Protein AF-A0A9D4G3C4-F1 (afdb_monomer_lite)

Foldseek 3Di:
DDDDDDDDDDDPDPDPDDDDDDDDPDDAQFADDDPAPDGFDFPDWDAAPVGFIWTFRQRQQWIFGADPRRHGADDIHHHPHGWPDKDHDHNFWIWTHGDPDIDIDGHDGDD

Organism: Dreissena polymorpha (NCBI:txid45954)

Structure (mmCIF, N/CA/C/O backbone):
data_AF-A0A9D4G3C4-F1
#
_entry.id   AF-A0A9D4G3C4-F1
#
loop_
_atom_site.group_PDB
_atom_site.id
_atom_site.type_symbol
_atom_site.label_atom_id
_atom_site.label_alt_id
_atom_site.label_comp_id
_atom_site.label_asym_id
_atom_site.label_entity_id
_atom_site.label_seq_id
_atom_site.pdbx_PDB_ins_code
_atom_site.Cartn_x
_atom_site.Cartn_y
_atom_site.Cartn_z
_atom_site.occupancy
_atom_site.B_iso_or_equiv
_atom_site.auth_seq_id
_atom_site.auth_comp_id
_atom_site.auth_asym_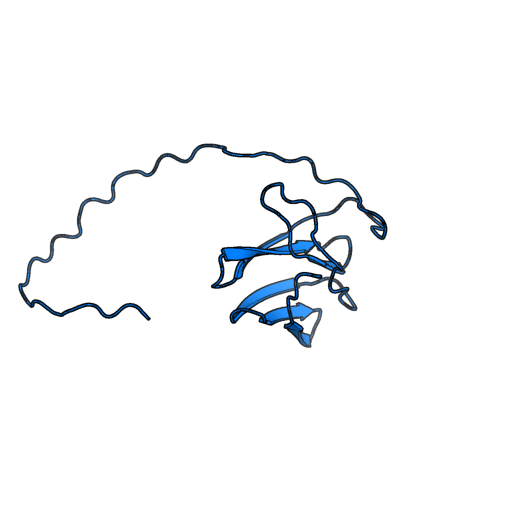id
_atom_site.auth_atom_id
_atom_site.pdbx_PDB_model_num
ATOM 1 N N . MET A 1 1 ? -23.474 -0.471 8.325 1.00 33.22 1 MET A N 1
ATOM 2 C CA . MET A 1 1 ? -24.591 0.497 8.369 1.00 33.22 1 MET A CA 1
ATOM 3 C C . MET A 1 1 ? -24.809 0.847 9.829 1.00 33.22 1 MET A C 1
ATOM 5 O O . MET A 1 1 ? -25.218 -0.025 10.580 1.00 33.22 1 MET A O 1
ATOM 9 N N . PHE A 1 2 ? -24.439 2.055 10.249 1.00 34.53 2 PHE A N 1
ATOM 10 C CA . PHE A 1 2 ? -24.706 2.535 11.606 1.00 34.53 2 PHE A CA 1
ATOM 11 C C . PHE A 1 2 ? -25.795 3.600 11.504 1.00 34.53 2 PHE A C 1
ATOM 13 O O . PHE A 1 2 ? -25.603 4.610 10.833 1.00 34.53 2 PHE A O 1
ATOM 20 N N . THR A 1 3 ? -26.954 3.335 12.099 1.00 37.84 3 THR A N 1
ATOM 21 C CA . THR A 1 3 ? -28.038 4.309 12.250 1.00 37.84 3 THR A CA 1
ATOM 22 C C . THR A 1 3 ? -27.880 5.004 13.595 1.00 37.84 3 THR A C 1
ATOM 24 O O . THR A 1 3 ? -27.833 4.332 14.625 1.00 37.84 3 THR A O 1
ATOM 27 N N . PHE A 1 4 ? -27.821 6.333 13.588 1.00 38.34 4 PHE A N 1
ATOM 28 C CA . PHE A 1 4 ? -27.951 7.145 14.794 1.00 38.34 4 PHE A CA 1
ATOM 29 C C . PHE A 1 4 ? -29.427 7.517 14.972 1.00 38.34 4 PHE A C 1
ATOM 31 O O . PHE A 1 4 ? -30.075 7.955 14.026 1.00 38.34 4 PHE A O 1
ATOM 38 N N . SER A 1 5 ? -29.953 7.280 16.173 1.00 41.94 5 SER A N 1
ATOM 39 C CA . SER A 1 5 ? -31.264 7.757 16.616 1.00 41.94 5 SER A CA 1
ATOM 40 C C . SER A 1 5 ? -31.124 9.219 17.030 1.00 41.94 5 SER A C 1
ATOM 42 O O . SER A 1 5 ? -30.311 9.524 17.903 1.00 41.94 5 SER A O 1
ATOM 44 N N . GLU A 1 6 ? -31.881 10.111 16.395 1.00 56.19 6 GLU A N 1
ATOM 45 C CA . GLU A 1 6 ? -31.950 11.529 16.750 1.00 56.19 6 GLU A CA 1
ATOM 46 C C . GLU A 1 6 ? -32.794 11.712 18.014 1.00 56.19 6 GLU A C 1
ATOM 48 O O . GLU A 1 6 ? -34.019 11.666 17.958 1.00 56.19 6 GLU A O 1
ATOM 53 N N . ASP A 1 7 ? -32.138 11.974 19.144 1.00 47.41 7 ASP A N 1
ATOM 54 C CA . ASP A 1 7 ? -32.769 12.680 20.256 1.00 47.41 7 ASP A CA 1
ATOM 55 C C . ASP A 1 7 ? -32.253 14.122 20.265 1.00 47.41 7 ASP A C 1
ATOM 57 O O . ASP A 1 7 ? -31.141 14.427 20.698 1.00 47.41 7 ASP A O 1
ATOM 61 N N . ASN A 1 8 ? -33.088 15.017 19.736 1.00 50.09 8 ASN A N 1
ATOM 62 C CA . ASN A 1 8 ? -32.894 16.460 19.759 1.00 50.09 8 ASN A CA 1
ATOM 63 C C . ASN A 1 8 ? -32.947 16.994 21.198 1.00 50.09 8 ASN A C 1
ATOM 65 O O . ASN A 1 8 ? -34.032 17.199 21.746 1.00 50.09 8 ASN A O 1
ATOM 69 N N . LYS A 1 9 ? -31.784 17.321 21.767 1.00 45.56 9 LYS A N 1
ATOM 70 C CA . LYS A 1 9 ? -31.629 18.450 22.693 1.00 45.56 9 LYS A CA 1
ATOM 71 C C . LYS A 1 9 ? -30.328 19.177 22.383 1.00 45.56 9 LYS A C 1
ATOM 73 O O . LYS A 1 9 ? -29.257 18.581 22.359 1.00 45.56 9 LYS A O 1
ATOM 78 N N . GLU A 1 10 ? -30.466 20.468 22.111 1.00 54.16 10 GLU A N 1
ATOM 79 C CA . GLU A 1 10 ? -29.368 21.405 21.928 1.00 54.16 10 GLU A CA 1
ATOM 80 C C . GLU A 1 10 ? -28.516 21.481 23.201 1.00 54.16 10 GLU A C 1
ATOM 82 O O . GLU A 1 10 ? -28.838 22.220 24.121 1.00 54.16 10 GLU A O 1
ATOM 87 N N . ASP A 1 11 ? -27.408 20.747 23.224 1.00 50.78 11 ASP A N 1
ATOM 88 C CA . ASP A 1 11 ? -26.262 21.024 24.083 1.00 50.78 11 ASP A CA 1
ATOM 89 C C . ASP A 1 11 ? -25.025 21.062 23.178 1.00 50.78 11 ASP A C 1
ATOM 91 O O . ASP A 1 11 ? -24.353 20.062 22.924 1.00 50.78 11 ASP A O 1
ATOM 95 N N . ASN A 1 12 ? -24.747 22.254 22.643 1.00 54.84 12 ASN A N 1
ATOM 96 C CA . ASN A 1 12 ? -23.525 22.599 21.912 1.00 54.84 12 ASN A CA 1
ATOM 97 C C . ASN A 1 12 ? -22.307 22.609 22.856 1.00 54.84 12 ASN A C 1
ATOM 99 O O . ASN A 1 12 ? -21.663 23.640 23.057 1.00 54.84 12 ASN A O 1
ATOM 103 N N . LEU A 1 13 ? -21.969 21.463 23.443 1.00 55.97 13 LEU A N 1
ATOM 104 C CA . LEU A 1 13 ? -20.711 21.279 24.153 1.00 55.97 13 LEU A CA 1
ATOM 105 C C . LEU A 1 13 ? -19.903 20.208 23.431 1.00 55.97 13 LEU A C 1
ATOM 107 O O . LEU A 1 13 ? -20.066 19.010 23.648 1.00 55.97 13 LEU A O 1
ATOM 111 N N . CYS A 1 14 ? -19.018 20.669 22.548 1.00 62.69 14 CYS A N 1
ATOM 112 C CA . CYS A 1 14 ? -17.951 19.854 21.987 1.00 62.69 14 CYS A CA 1
ATOM 113 C C . CYS A 1 14 ? -17.214 19.198 23.166 1.00 62.69 14 CYS A C 1
ATOM 115 O O . CYS A 1 14 ? -16.548 19.884 23.945 1.00 62.69 14 CYS A O 1
ATOM 117 N N . SER A 1 15 ? -17.410 17.893 23.371 1.00 67.88 15 SER A N 1
ATOM 118 C CA . SER A 1 15 ? -16.778 17.168 24.474 1.00 67.88 15 SER A CA 1
ATOM 119 C C . SER A 1 15 ? -15.263 17.390 24.413 1.00 67.88 15 SER A C 1
ATOM 121 O O . SER A 1 15 ? -14.702 17.279 23.319 1.00 67.88 15 SER A O 1
ATOM 123 N N . PRO A 1 16 ? -14.576 17.688 25.533 1.00 68.12 16 PRO A N 1
ATOM 124 C CA . PRO A 1 16 ? -13.144 17.947 25.499 1.00 68.12 16 PRO A CA 1
ATOM 125 C C . PRO A 1 16 ? -12.420 16.722 24.940 1.00 68.12 16 PRO A C 1
ATOM 127 O O . PRO A 1 16 ? -12.500 15.627 25.506 1.00 68.12 16 PRO A O 1
ATOM 130 N N . MET A 1 17 ? -11.730 16.909 23.811 1.00 77.06 17 MET A N 1
ATOM 131 C CA . MET A 1 17 ? -10.949 15.862 23.164 1.00 77.06 17 MET A CA 1
ATOM 132 C C . MET A 1 17 ? -9.863 15.413 24.141 1.00 77.06 17 MET A C 1
ATOM 134 O O . MET A 1 17 ? -8.937 16.160 24.458 1.00 77.06 17 MET A O 1
ATOM 138 N N . ARG A 1 18 ? -10.006 14.202 24.680 1.00 83.25 18 ARG A N 1
ATOM 139 C CA . ARG A 1 18 ? -8.997 13.639 25.574 1.00 83.25 18 ARG A CA 1
ATOM 140 C C . ARG A 1 18 ? -7.765 13.283 24.741 1.00 83.25 18 ARG A C 1
ATOM 142 O O . ARG A 1 18 ? -7.927 12.629 23.709 1.00 83.25 18 ARG A O 1
ATOM 149 N N . PRO A 1 19 ? -6.550 13.674 25.163 1.00 81.69 19 PRO A N 1
ATOM 150 C CA . PRO A 1 19 ? -5.335 13.250 24.487 1.00 81.69 19 PRO A CA 1
ATOM 151 C C . PRO A 1 19 ? -5.275 11.723 24.417 1.00 81.69 19 PRO A C 1
ATOM 153 O O . PRO A 1 19 ? -5.387 11.041 25.436 1.00 81.69 19 PRO A O 1
ATOM 156 N N . VAL A 1 20 ? -5.100 11.187 23.211 1.00 87.44 20 VAL A N 1
ATOM 157 C CA . VAL A 1 20 ? -4.867 9.757 22.998 1.00 87.44 20 VAL A CA 1
ATOM 158 C C . VAL A 1 20 ? -3.362 9.516 23.057 1.00 87.44 20 VAL A C 1
ATOM 160 O O . VAL A 1 20 ? -2.599 10.143 22.324 1.00 87.44 20 VAL A O 1
ATOM 163 N N . THR A 1 21 ? -2.913 8.618 23.934 1.00 91.62 21 THR A N 1
ATOM 164 C CA . THR A 1 21 ? -1.504 8.208 23.979 1.00 91.62 21 THR A CA 1
ATOM 165 C C . THR A 1 21 ? -1.248 7.128 22.939 1.00 91.62 21 THR A C 1
ATOM 167 O O . THR A 1 21 ? -1.810 6.036 23.018 1.00 91.62 21 THR A O 1
ATOM 170 N N . LEU A 1 22 ? -0.355 7.413 21.996 1.00 92.62 22 LEU A N 1
ATOM 171 C CA . LEU A 1 22 ? 0.132 6.420 21.046 1.00 92.62 22 LEU A CA 1
ATOM 172 C C . LEU A 1 22 ? 1.181 5.529 21.721 1.00 92.62 22 LEU A C 1
ATOM 174 O O . LEU A 1 22 ? 2.062 6.016 22.430 1.00 92.62 22 LEU A O 1
ATOM 178 N N . LYS A 1 23 ? 1.090 4.217 21.495 1.00 94.44 23 LYS A N 1
ATOM 179 C CA . LYS A 1 23 ? 2.094 3.238 21.925 1.00 94.44 23 LYS A CA 1
ATOM 180 C C . LYS A 1 23 ? 2.537 2.419 20.723 1.00 94.44 23 LYS A C 1
ATOM 182 O O . LYS A 1 23 ? 1.699 1.963 19.949 1.00 94.44 23 LYS A O 1
ATOM 187 N N . LEU A 1 24 ? 3.846 2.214 20.592 1.00 92.38 24 LEU A N 1
ATOM 188 C CA . LEU A 1 24 ? 4.389 1.273 19.620 1.00 92.38 24 LEU A CA 1
ATOM 189 C C . LEU A 1 24 ? 3.976 -0.144 20.036 1.00 92.38 24 LEU A C 1
ATOM 191 O O . LEU A 1 24 ? 4.418 -0.630 21.075 1.00 92.38 24 LEU A O 1
ATOM 195 N N . LEU A 1 25 ? 3.113 -0.780 19.244 1.00 88.94 25 LEU A N 1
ATOM 196 C CA . LEU A 1 25 ? 2.683 -2.162 19.480 1.00 88.94 25 LEU A CA 1
ATOM 197 C C . LEU A 1 25 ? 3.595 -3.168 18.779 1.00 88.94 25 LEU A C 1
ATOM 199 O O . LEU A 1 25 ? 3.928 -4.202 19.350 1.00 88.94 25 LEU A O 1
ATOM 203 N N . VAL A 1 26 ? 3.999 -2.864 17.544 1.00 86.62 26 VAL A N 1
ATOM 204 C CA . VAL A 1 26 ? 4.808 -3.751 16.710 1.00 86.62 26 VAL A CA 1
ATOM 205 C C . VAL A 1 26 ? 5.735 -2.931 15.815 1.00 86.62 26 VAL A C 1
ATOM 207 O O . VAL A 1 26 ? 5.347 -1.882 15.305 1.00 86.62 26 VAL A O 1
ATOM 210 N N . SER A 1 27 ? 6.960 -3.417 15.636 1.00 90.06 27 SER A N 1
ATOM 211 C CA . SER A 1 27 ? 7.915 -2.952 14.630 1.00 90.06 27 SER A CA 1
ATOM 212 C C . SER A 1 27 ? 8.477 -4.188 13.949 1.00 90.06 27 SER A C 1
ATOM 214 O O . SER A 1 27 ? 8.885 -5.126 14.634 1.00 90.06 27 SER A O 1
ATOM 216 N N . VAL A 1 28 ? 8.456 -4.212 12.620 1.00 88.81 28 VAL A N 1
ATOM 217 C CA . VAL A 1 28 ? 8.902 -5.365 11.836 1.00 88.81 28 VAL A CA 1
ATOM 218 C C . VAL A 1 28 ? 9.876 -4.889 10.779 1.00 88.81 28 VAL A C 1
ATOM 220 O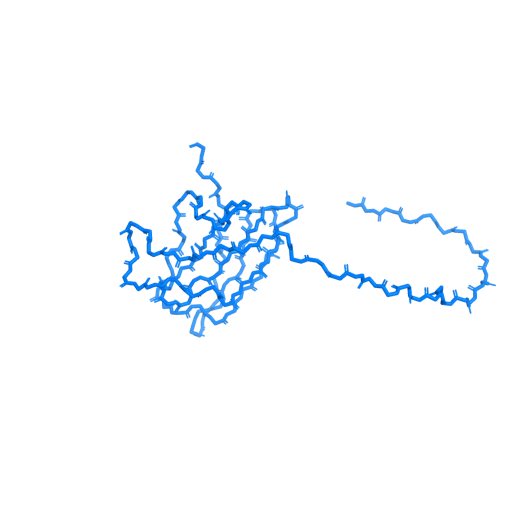 O . VAL A 1 28 ? 9.562 -3.974 10.018 1.00 88.81 28 VAL A O 1
ATOM 223 N N . ASP A 1 29 ? 11.031 -5.543 10.718 1.00 89.50 29 ASP A N 1
ATOM 224 C CA . ASP A 1 29 ? 11.964 -5.362 9.619 1.00 89.50 29 ASP A CA 1
ATOM 225 C C . ASP A 1 29 ? 11.418 -6.077 8.385 1.00 89.50 29 ASP A C 1
ATOM 227 O O . ASP A 1 29 ? 11.160 -7.286 8.385 1.00 89.50 29 ASP A O 1
ATOM 231 N N . LEU A 1 30 ? 11.192 -5.302 7.329 1.00 87.38 30 LEU A N 1
ATOM 232 C CA . LEU A 1 30 ? 10.739 -5.840 6.061 1.00 87.38 30 LEU A CA 1
ATOM 233 C C . LEU A 1 30 ? 11.951 -6.305 5.259 1.00 87.38 30 LEU A C 1
ATOM 235 O O . LEU A 1 30 ? 12.903 -5.555 5.055 1.00 87.38 30 LEU A O 1
ATOM 239 N N . HIS A 1 31 ? 11.871 -7.537 4.773 1.00 89.31 31 HIS A N 1
ATOM 240 C CA . HIS A 1 31 ? 12.883 -8.148 3.925 1.00 89.31 31 HIS A CA 1
ATOM 241 C C . HIS A 1 31 ? 12.262 -8.581 2.604 1.00 89.31 31 HIS A C 1
ATOM 243 O O . HIS A 1 31 ? 11.051 -8.813 2.518 1.00 89.31 31 HIS A O 1
ATOM 249 N N . ARG A 1 32 ? 13.106 -8.742 1.583 1.00 90.56 32 ARG A N 1
ATOM 250 C CA . ARG A 1 32 ? 12.721 -9.398 0.327 1.00 90.56 32 ARG A CA 1
ATOM 251 C C . ARG A 1 32 ? 12.009 -10.722 0.581 1.00 90.56 32 ARG A C 1
ATOM 253 O O . ARG A 1 32 ? 12.461 -11.553 1.368 1.00 90.56 32 ARG A O 1
ATOM 260 N N . ASN A 1 33 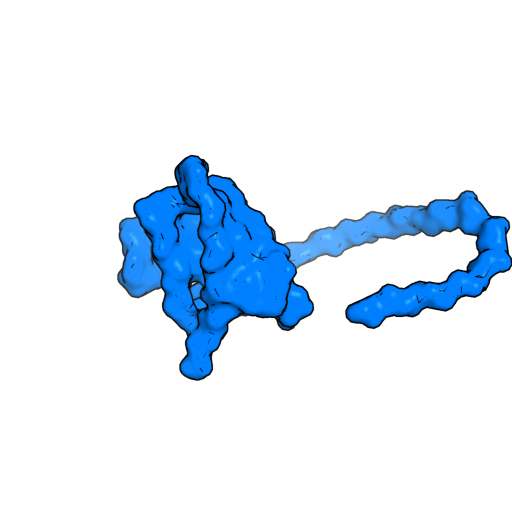? 10.936 -10.947 -0.162 1.00 83.94 33 ASN A N 1
ATOM 261 C CA . ASN A 1 33 ? 10.172 -12.181 -0.144 1.00 83.94 33 ASN A CA 1
ATOM 262 C C . ASN A 1 33 ? 10.071 -12.773 -1.553 1.00 83.94 33 ASN A C 1
ATOM 264 O O . ASN A 1 33 ? 9.384 -12.213 -2.403 1.00 83.94 33 ASN A O 1
ATOM 268 N N . GLY A 1 34 ? 10.699 -13.934 -1.769 1.00 84.50 34 GLY A N 1
ATOM 269 C CA . GLY A 1 34 ? 10.546 -14.759 -2.972 1.00 84.50 34 GLY A CA 1
ATOM 270 C C . GLY A 1 34 ? 10.880 -14.030 -4.276 1.00 84.50 34 GLY A C 1
ATOM 271 O O . GLY A 1 34 ? 12.025 -14.018 -4.709 1.00 84.50 34 GLY A O 1
ATOM 272 N N . ASP A 1 35 ? 9.857 -13.449 -4.892 1.00 86.50 35 ASP A N 1
ATOM 273 C CA . ASP A 1 35 ? 9.846 -12.743 -6.177 1.00 86.50 35 ASP A CA 1
ATOM 274 C C . ASP A 1 35 ? 10.241 -11.253 -6.098 1.00 86.50 35 ASP A C 1
ATOM 276 O O . ASP A 1 35 ? 10.047 -10.508 -7.058 1.00 86.50 35 ASP A O 1
ATOM 280 N N . ASP A 1 36 ? 10.787 -10.802 -4.969 1.00 92.44 36 ASP A N 1
ATOM 281 C CA . ASP A 1 36 ? 11.193 -9.408 -4.782 1.00 92.44 36 ASP A CA 1
ATOM 282 C C . ASP A 1 36 ? 12.537 -9.102 -5.444 1.00 92.44 36 ASP A C 1
ATOM 284 O O . ASP A 1 36 ? 13.567 -9.703 -5.136 1.00 92.44 36 ASP A O 1
ATOM 288 N N . GLU A 1 37 ? 12.548 -8.087 -6.305 1.00 92.75 37 GLU A N 1
ATOM 289 C CA . GLU A 1 37 ? 13.768 -7.596 -6.950 1.00 92.75 37 GLU A CA 1
ATOM 290 C C . GLU A 1 37 ? 14.586 -6.700 -6.004 1.00 92.75 37 GLU A C 1
ATOM 292 O O . GLU A 1 37 ? 15.818 -6.643 -6.078 1.00 92.75 37 GLU A O 1
ATOM 297 N N . LYS A 1 38 ? 13.905 -5.987 -5.100 1.00 94.19 38 LYS A N 1
ATOM 298 C CA . LYS A 1 38 ? 14.475 -4.990 -4.184 1.00 94.19 38 LYS A CA 1
ATOM 299 C C . LYS A 1 38 ? 13.922 -5.178 -2.777 1.00 94.19 38 LYS A C 1
ATOM 301 O O . LYS A 1 38 ? 12.839 -5.729 -2.605 1.00 94.19 38 LYS A O 1
ATOM 306 N N . GLU A 1 39 ? 14.631 -4.655 -1.774 1.00 92.94 39 GLU A N 1
ATOM 307 C CA . GLU A 1 39 ? 14.043 -4.530 -0.433 1.00 92.94 39 GLU A CA 1
ATOM 308 C C . GLU A 1 39 ? 12.734 -3.733 -0.519 1.00 92.94 39 GLU A C 1
ATOM 310 O O . GLU A 1 39 ? 12.733 -2.668 -1.157 1.00 92.94 39 GLU A O 1
ATOM 315 N N . PRO A 1 40 ? 11.645 -4.229 0.086 1.00 92.69 40 PRO A N 1
ATOM 316 C CA . PRO A 1 40 ? 10.334 -3.605 -0.009 1.00 92.69 40 PRO A CA 1
ATOM 317 C C . PRO A 1 40 ? 10.341 -2.186 0.568 1.00 92.69 40 PRO A C 1
ATOM 319 O O . PRO A 1 40 ? 11.044 -1.877 1.533 1.00 92.69 40 PRO A O 1
ATOM 322 N N . LEU A 1 41 ? 9.535 -1.306 -0.026 1.00 92.00 41 LEU A N 1
ATOM 323 C CA . LEU A 1 41 ? 9.256 0.022 0.521 1.00 92.00 41 LEU A CA 1
ATOM 324 C C . LEU A 1 41 ? 7.753 0.272 0.486 1.00 92.00 41 LEU A C 1
ATOM 326 O O . LEU A 1 41 ? 7.202 0.648 -0.556 1.00 92.00 41 LEU A O 1
ATOM 330 N N . LEU A 1 42 ? 7.120 0.083 1.644 1.00 91.38 42 LEU A N 1
ATOM 331 C CA . LEU A 1 42 ? 5.695 0.326 1.812 1.00 91.38 42 LEU A CA 1
ATOM 332 C C . LEU A 1 42 ? 5.440 1.831 1.912 1.00 91.38 42 LEU A C 1
ATOM 334 O O . LEU A 1 42 ? 5.825 2.457 2.896 1.00 91.38 42 LEU A O 1
ATOM 338 N N . THR A 1 43 ? 4.840 2.419 0.877 1.00 89.94 43 THR A N 1
ATOM 339 C CA . THR A 1 43 ? 4.566 3.871 0.821 1.00 89.94 43 THR A CA 1
ATOM 340 C C . THR A 1 43 ? 3.105 4.223 1.037 1.00 89.94 43 THR A C 1
ATOM 342 O O . THR A 1 43 ? 2.795 5.388 1.252 1.00 89.94 43 THR A O 1
ATOM 345 N N . GLY A 1 44 ? 2.213 3.237 0.977 1.00 88.38 44 GLY A N 1
ATOM 346 C CA . GLY A 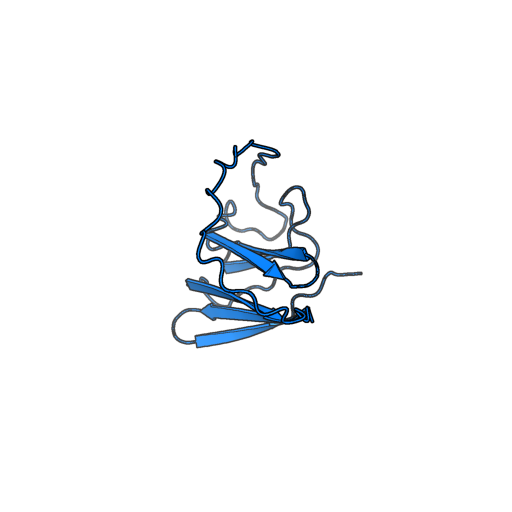1 44 ? 0.787 3.424 1.191 1.00 88.38 44 GLY A CA 1
ATOM 347 C C . GLY A 1 44 ? 0.198 2.239 1.946 1.00 88.38 44 GLY A C 1
ATOM 348 O O . GLY A 1 44 ? 0.566 1.096 1.666 1.00 88.38 44 GLY A O 1
ATOM 349 N N . LEU A 1 45 ? -0.691 2.538 2.896 1.00 92.50 45 LEU A N 1
ATOM 350 C CA . LEU A 1 45 ? -1.392 1.590 3.758 1.00 92.50 45 LEU A CA 1
ATOM 351 C C . LEU A 1 45 ? -2.851 2.024 3.902 1.00 92.50 45 LEU A C 1
ATOM 353 O O . LEU A 1 45 ? -3.107 3.198 4.157 1.00 92.50 45 LEU A O 1
ATOM 357 N N . ASP A 1 46 ? -3.778 1.083 3.753 1.00 93.19 46 ASP A N 1
ATOM 358 C CA . ASP A 1 46 ? -5.209 1.327 3.914 1.00 93.19 46 ASP A CA 1
ATOM 359 C C . ASP A 1 46 ? -5.915 0.0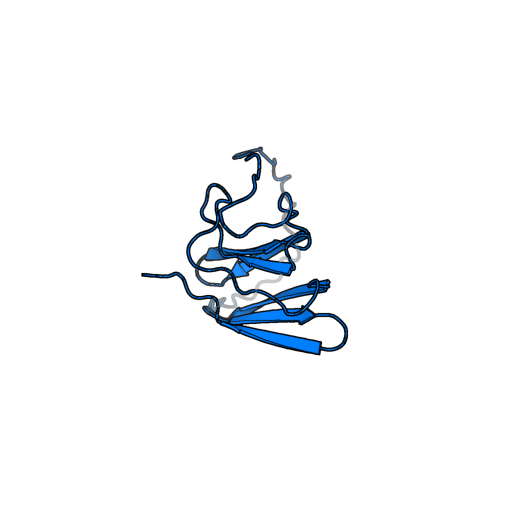44 4.365 1.00 93.19 46 ASP A C 1
ATOM 361 O O . ASP A 1 46 ? -5.480 -1.068 4.045 1.00 93.19 46 ASP A O 1
ATOM 365 N N . PHE A 1 47 ? -6.995 0.201 5.122 1.00 91.88 47 PHE A N 1
ATOM 366 C CA . PHE A 1 47 ? -7.788 -0.910 5.629 1.00 91.88 47 PHE A CA 1
ATOM 367 C C . PHE A 1 47 ? -8.995 -1.154 4.733 1.00 91.88 47 PHE A C 1
ATOM 369 O O . PHE A 1 47 ? -9.763 -0.251 4.410 1.00 91.88 47 PHE A O 1
ATOM 376 N N . MET A 1 48 ? -9.198 -2.414 4.369 1.00 91.12 48 MET A N 1
ATOM 377 C CA . MET A 1 48 ? -10.459 -2.849 3.789 1.00 91.12 48 MET A CA 1
ATOM 378 C C . MET A 1 48 ? -11.560 -2.831 4.866 1.00 91.12 48 MET A C 1
ATOM 380 O O . MET A 1 48 ? -11.255 -2.942 6.058 1.00 91.12 48 MET A O 1
ATOM 384 N N . PRO A 1 49 ? -12.849 -2.743 4.484 1.00 90.75 49 PRO A N 1
ATOM 385 C CA . PRO A 1 49 ? -13.960 -2.749 5.442 1.00 90.75 49 PRO A CA 1
ATOM 386 C C . PRO A 1 49 ? -14.017 -3.977 6.366 1.00 90.75 49 PRO A C 1
ATOM 388 O O . PRO A 1 49 ? -14.575 -3.892 7.457 1.00 90.75 49 PRO A O 1
ATOM 391 N N . ASP A 1 50 ? -13.440 -5.106 5.945 1.00 89.12 50 ASP A N 1
ATOM 392 C CA . ASP A 1 50 ? -13.347 -6.342 6.733 1.00 89.12 50 ASP A CA 1
ATOM 393 C C . ASP A 1 50 ? -12.144 -6.378 7.699 1.00 89.12 50 ASP A C 1
ATOM 395 O O . ASP A 1 50 ? -11.953 -7.356 8.420 1.00 89.12 50 ASP A O 1
ATOM 399 N N . GLY A 1 51 ? -11.335 -5.314 7.729 1.00 89.12 51 GLY A N 1
ATOM 400 C CA . GLY A 1 51 ? -10.170 -5.171 8.597 1.00 89.12 51 GLY A CA 1
ATOM 401 C C . GLY A 1 51 ? -8.858 -5.693 8.009 1.00 89.12 51 GLY A C 1
ATOM 402 O O . GLY A 1 51 ? -7.818 -5.540 8.654 1.00 89.12 51 GLY A O 1
ATOM 403 N N . ARG A 1 52 ? -8.851 -6.269 6.798 1.00 90.19 52 ARG A N 1
ATOM 404 C CA . ARG A 1 52 ? -7.594 -6.614 6.119 1.00 90.19 52 ARG A CA 1
ATOM 405 C C . ARG A 1 52 ? -6.811 -5.351 5.775 1.00 90.19 52 ARG A C 1
ATOM 407 O O . ARG A 1 52 ? -7.367 -4.371 5.283 1.00 90.19 52 ARG A O 1
ATOM 414 N N . LEU A 1 53 ? -5.503 -5.393 6.003 1.00 91.50 53 LEU A N 1
ATOM 415 C CA . LEU A 1 53 ? -4.587 -4.338 5.585 1.00 91.50 53 LEU A CA 1
ATOM 416 C C . LEU A 1 53 ? -4.184 -4.572 4.126 1.00 91.50 53 LEU A C 1
ATOM 418 O O . LEU A 1 53 ? -3.895 -5.702 3.732 1.00 91.50 53 LEU A O 1
ATOM 422 N N . VAL A 1 54 ? -4.122 -3.507 3.335 1.00 92.75 54 VAL A N 1
ATOM 423 C CA . VAL A 1 54 ? -3.518 -3.506 2.001 1.00 92.75 54 VAL A CA 1
ATOM 424 C C . VAL A 1 54 ? -2.347 -2.538 2.007 1.00 92.75 54 VAL A C 1
ATOM 426 O O . VAL A 1 54 ? -2.436 -1.443 2.561 1.00 92.75 54 VAL A O 1
ATOM 429 N N . ALA A 1 55 ? -1.241 -2.947 1.387 1.00 92.81 55 ALA A N 1
ATOM 430 C CA . ALA A 1 55 ? -0.050 -2.123 1.266 1.00 92.81 55 ALA A CA 1
ATOM 431 C C . ALA A 1 55 ? 0.450 -2.035 -0.176 1.00 92.81 55 ALA A C 1
ATOM 433 O O . ALA A 1 55 ? 0.402 -3.005 -0.937 1.00 92.81 55 ALA A O 1
ATOM 434 N N . VAL A 1 56 ? 1.000 -0.876 -0.526 1.00 93.69 56 VAL A N 1
ATOM 435 C CA . VAL A 1 56 ? 1.723 -0.652 -1.782 1.00 93.69 56 VAL A CA 1
ATOM 436 C C . VAL A 1 56 ? 3.216 -0.777 -1.532 1.00 93.69 56 VAL A C 1
ATOM 438 O O . VAL A 1 56 ? 3.781 0.028 -0.797 1.00 93.69 56 VAL A O 1
ATOM 441 N N . ASP A 1 57 ? 3.866 -1.727 -2.201 1.00 93.69 57 ASP A N 1
ATOM 442 C CA . ASP A 1 57 ? 5.322 -1.796 -2.297 1.00 93.69 57 ASP A CA 1
ATOM 443 C C . ASP A 1 57 ? 5.787 -1.087 -3.573 1.00 93.69 57 ASP A C 1
ATOM 445 O O . ASP A 1 57 ? 5.758 -1.632 -4.681 1.00 93.69 57 ASP A O 1
ATOM 449 N N . SER A 1 58 ? 6.226 0.157 -3.396 1.00 92.56 58 SER A N 1
ATOM 450 C CA . SER A 1 58 ? 6.610 1.050 -4.493 1.00 92.56 58 SER A CA 1
ATOM 451 C C . SER A 1 58 ? 7.960 0.719 -5.130 1.00 92.56 58 SER A C 1
ATOM 453 O O . SER A 1 58 ? 8.267 1.234 -6.205 1.00 92.56 58 SER A O 1
ATOM 455 N N . LYS A 1 59 ? 8.799 -0.096 -4.477 1.00 93.94 59 LYS A N 1
ATOM 456 C CA . LYS A 1 59 ? 10.097 -0.509 -5.036 1.00 93.94 59 LYS A CA 1
ATOM 457 C C . LYS A 1 59 ? 9.979 -1.740 -5.920 1.00 93.94 59 LYS A C 1
ATOM 459 O O . LYS A 1 59 ? 10.784 -1.878 -6.842 1.00 93.94 59 LYS A O 1
ATOM 464 N N . ASN A 1 60 ? 9.004 -2.597 -5.633 1.00 94.25 60 ASN A N 1
ATOM 465 C CA . ASN A 1 60 ? 8.728 -3.816 -6.387 1.00 94.25 60 ASN A CA 1
ATOM 466 C C . ASN A 1 60 ? 7.433 -3.727 -7.212 1.00 94.25 60 ASN A C 1
ATOM 468 O O . ASN A 1 60 ? 6.939 -4.764 -7.656 1.00 94.25 60 ASN A O 1
ATOM 472 N N . ASP A 1 61 ? 6.896 -2.523 -7.427 1.00 94.56 61 ASP A N 1
ATOM 473 C CA . ASP A 1 61 ? 5.738 -2.229 -8.280 1.00 94.56 61 ASP A CA 1
ATOM 474 C C . ASP A 1 61 ? 4.541 -3.157 -8.028 1.00 94.56 61 ASP A C 1
ATOM 476 O O . ASP A 1 61 ? 4.014 -3.785 -8.948 1.00 94.56 61 ASP A O 1
ATOM 480 N N . LYS A 1 62 ? 4.129 -3.319 -6.768 1.00 93.12 62 LYS A N 1
ATOM 481 C CA . LYS A 1 62 ? 3.076 -4.280 -6.412 1.00 93.12 62 LYS A CA 1
ATOM 482 C C . LYS A 1 62 ? 2.209 -3.835 -5.240 1.00 93.12 62 LYS A C 1
ATOM 484 O O . LYS A 1 62 ? 2.646 -3.075 -4.380 1.00 93.12 62 LYS A O 1
ATOM 489 N N . CYS A 1 63 ? 1.002 -4.384 -5.181 1.00 93.56 63 CYS A N 1
ATOM 490 C CA . CYS A 1 63 ? 0.117 -4.316 -4.022 1.00 93.56 63 CYS A CA 1
ATOM 491 C C . CYS A 1 63 ? 0.115 -5.670 -3.305 1.00 93.56 63 CYS A C 1
ATOM 493 O O . CYS A 1 63 ? 0.085 -6.724 -3.951 1.00 93.56 63 CYS A O 1
ATOM 495 N N . ILE A 1 64 ? 0.153 -5.643 -1.976 1.00 92.94 64 ILE A N 1
ATOM 496 C CA . ILE A 1 64 ? 0.179 -6.827 -1.114 1.00 92.94 64 ILE A CA 1
ATOM 497 C C . ILE A 1 64 ? -0.909 -6.742 -0.046 1.00 92.94 64 ILE A C 1
ATOM 499 O O . ILE A 1 64 ? -1.290 -5.652 0.373 1.00 92.94 64 ILE A O 1
ATOM 503 N N . ILE A 1 65 ? -1.355 -7.904 0.428 1.00 91.88 65 ILE A N 1
ATOM 504 C CA . ILE A 1 65 ? -2.180 -8.036 1.631 1.00 91.88 65 ILE A CA 1
ATOM 505 C C . ILE A 1 65 ? -1.265 -8.581 2.731 1.00 91.88 65 ILE A C 1
ATOM 507 O O . ILE A 1 65 ? -0.939 -9.768 2.702 1.00 91.88 65 ILE A O 1
ATOM 511 N N . PRO A 1 66 ? -0.725 -7.750 3.632 1.00 90.50 66 PRO A N 1
ATOM 512 C CA . PRO A 1 66 ? 0.064 -8.240 4.754 1.00 90.50 66 PRO A CA 1
ATOM 513 C C . PRO A 1 66 ? -0.796 -8.828 5.885 1.00 90.50 66 PRO A C 1
ATOM 515 O O . PRO A 1 66 ? -1.936 -8.421 6.092 1.00 90.50 66 PRO A O 1
ATOM 518 N N . ASN A 1 67 ? -0.212 -9.740 6.666 1.00 88.19 67 ASN A N 1
ATOM 519 C CA . ASN A 1 67 ? -0.745 -10.164 7.961 1.00 88.19 67 ASN A CA 1
ATOM 520 C C . ASN A 1 67 ? -0.478 -9.114 9.059 1.00 88.19 67 ASN A C 1
ATOM 522 O O . ASN A 1 67 ? 0.148 -8.078 8.830 1.00 88.19 67 ASN A O 1
ATOM 526 N N . GLU A 1 68 ? -0.880 -9.419 10.290 1.00 83.69 68 GLU A N 1
ATOM 527 C CA . GLU A 1 68 ? -0.667 -8.586 11.480 1.00 83.69 68 GLU A CA 1
ATOM 528 C C . GLU A 1 68 ? 0.813 -8.340 11.826 1.00 83.69 68 GLU A C 1
ATOM 530 O O . GLU A 1 68 ? 1.136 -7.426 12.583 1.00 83.69 68 GLU A O 1
ATOM 535 N N . ARG A 1 69 ? 1.727 -9.129 11.251 1.00 85.69 69 ARG A N 1
ATOM 536 C CA . ARG A 1 69 ? 3.183 -8.952 11.347 1.00 85.69 69 ARG A CA 1
ATOM 537 C C . ARG A 1 69 ? 3.777 -8.290 10.103 1.00 85.69 69 ARG A C 1
ATOM 539 O O . ARG A 1 69 ? 4.975 -8.405 9.877 1.00 85.69 69 ARG A O 1
ATOM 546 N N . LEU A 1 70 ? 2.962 -7.630 9.280 1.00 84.81 70 LEU A N 1
ATOM 547 C CA . LEU A 1 70 ? 3.373 -6.963 8.040 1.00 84.81 70 LEU A CA 1
ATOM 548 C C . LEU A 1 70 ? 4.027 -7.894 7.000 1.00 84.81 70 LEU A C 1
ATOM 550 O O . LEU A 1 70 ? 4.684 -7.437 6.065 1.00 84.81 70 LEU A O 1
ATOM 554 N N . GLN A 1 71 ? 3.829 -9.208 7.124 1.00 84.62 71 GLN A N 1
ATOM 555 C CA . GLN A 1 71 ? 4.322 -10.198 6.171 1.00 84.62 71 GLN A CA 1
ATOM 556 C C . GLN A 1 71 ? 3.267 -10.455 5.100 1.00 84.62 71 GLN A C 1
ATOM 558 O O . GLN A 1 71 ? 2.104 -10.699 5.412 1.00 84.62 71 GLN A O 1
ATOM 563 N N . ARG A 1 72 ? 3.676 -10.438 3.828 1.00 86.81 72 ARG A N 1
ATOM 564 C CA . ARG A 1 72 ? 2.793 -10.700 2.683 1.00 86.81 72 ARG A CA 1
ATOM 565 C C . ARG A 1 72 ? 2.051 -12.036 2.831 1.00 86.81 72 ARG A C 1
ATOM 567 O O . ARG A 1 72 ? 2.689 -13.082 2.934 1.00 86.81 72 ARG A O 1
ATOM 574 N N . GLN A 1 73 ? 0.727 -11.990 2.731 1.00 84.50 73 GLN A N 1
ATOM 575 C CA . GLN A 1 73 ? -0.152 -13.140 2.549 1.00 84.50 73 GLN A CA 1
ATOM 576 C C . GLN A 1 73 ? -0.555 -13.268 1.078 1.00 84.50 73 GLN A C 1
ATOM 578 O O . GLN A 1 73 ? -0.867 -12.283 0.408 1.00 84.50 73 GLN A O 1
ATOM 583 N N . GLY A 1 74 ? -0.558 -14.503 0.580 1.00 83.38 74 GLY A N 1
ATOM 584 C CA . GLY A 1 74 ? -0.969 -14.814 -0.784 1.00 83.38 74 GLY A CA 1
ATOM 585 C C . GLY A 1 74 ? -0.099 -14.187 -1.875 1.00 83.38 74 GLY A C 1
ATOM 586 O O . GLY A 1 74 ? 1.051 -13.785 -1.664 1.00 83.38 74 GLY A O 1
ATOM 587 N N . LYS A 1 75 ? -0.651 -14.162 -3.091 1.00 88.94 75 LYS A N 1
ATOM 588 C CA . LYS A 1 75 ? 0.036 -13.661 -4.281 1.00 88.94 75 LYS A CA 1
ATOM 589 C C . LYS A 1 75 ? -0.145 -12.140 -4.397 1.00 88.94 75 LYS A C 1
ATOM 591 O O . LYS A 1 75 ? -1.282 -11.676 -4.338 1.00 88.94 75 LYS A O 1
ATOM 596 N N . PRO A 1 76 ? 0.933 -11.363 -4.611 1.00 91.56 76 PRO A N 1
ATOM 597 C CA . PRO A 1 76 ? 0.811 -9.929 -4.841 1.00 91.56 76 PRO A CA 1
ATOM 598 C C . PRO A 1 76 ? 0.104 -9.628 -6.167 1.00 91.56 76 PRO A C 1
ATOM 600 O O . PRO A 1 76 ? 0.211 -10.389 -7.134 1.00 91.56 76 PRO A O 1
ATOM 603 N N . TYR A 1 77 ? -0.522 -8.456 -6.255 1.00 92.25 77 TYR A N 1
ATOM 604 C CA . TYR A 1 77 ? -0.867 -7.872 -7.546 1.00 92.25 77 TYR A CA 1
ATOM 605 C C . TYR A 1 77 ? 0.324 -7.071 -8.074 1.00 92.25 77 TYR A C 1
ATOM 607 O O . TYR A 1 77 ? 0.676 -6.035 -7.511 1.00 92.25 77 TYR A O 1
ATOM 615 N N . LYS A 1 78 ? 0.954 -7.544 -9.153 1.00 93.25 78 LYS A N 1
ATOM 616 C CA . LYS A 1 78 ? 2.060 -6.838 -9.809 1.00 93.25 78 LYS A CA 1
ATOM 617 C C . LYS A 1 78 ? 1.498 -5.767 -10.744 1.00 93.25 78 LYS A C 1
ATOM 619 O O . LYS A 1 78 ? 0.809 -6.075 -11.717 1.00 93.25 78 LYS A O 1
ATOM 624 N N . CYS A 1 79 ? 1.807 -4.514 -10.447 1.00 91.25 79 CYS A N 1
ATOM 625 C CA . CYS A 1 79 ? 1.502 -3.390 -11.314 1.00 91.25 79 CYS A CA 1
ATOM 626 C C . CYS A 1 79 ? 2.472 -3.377 -12.502 1.00 91.25 79 CYS A C 1
ATOM 628 O O . CYS A 1 79 ? 3.608 -3.841 -12.414 1.00 91.25 79 CYS A O 1
ATOM 630 N N . ARG A 1 80 ? 2.024 -2.835 -13.638 1.00 89.94 80 ARG A N 1
ATOM 631 C CA . ARG A 1 80 ? 2.877 -2.695 -14.832 1.00 89.94 80 ARG A CA 1
ATOM 632 C C . ARG A 1 80 ? 3.954 -1.619 -14.670 1.00 89.94 80 ARG A C 1
ATOM 634 O O . ARG A 1 80 ? 4.925 -1.618 -15.418 1.00 89.94 80 ARG A O 1
ATOM 641 N N . SER A 1 81 ? 3.756 -0.700 -13.734 1.00 91.06 81 SER A N 1
ATOM 642 C CA . SER A 1 81 ? 4.725 0.308 -13.323 1.00 91.06 81 SER A CA 1
ATOM 643 C C . SER A 1 81 ? 4.462 0.714 -11.874 1.00 91.06 81 SER A C 1
ATOM 645 O O . SER A 1 81 ? 3.515 0.232 -11.244 1.00 91.06 81 SER A O 1
ATOM 647 N N . ARG A 1 82 ? 5.312 1.598 -11.351 1.00 92.12 82 ARG A N 1
ATOM 648 C CA . ARG A 1 82 ? 5.243 2.086 -9.977 1.00 92.12 82 ARG A CA 1
ATOM 649 C C . ARG A 1 82 ? 3.872 2.694 -9.643 1.00 92.12 82 ARG A C 1
ATOM 651 O O . ARG A 1 82 ? 3.462 3.646 -10.313 1.00 92.12 82 ARG A O 1
ATOM 658 N N . PRO A 1 83 ? 3.187 2.195 -8.597 1.00 92.75 83 PRO A N 1
ATOM 659 C CA . PRO A 1 83 ? 1.984 2.827 -8.074 1.00 92.75 83 PRO A CA 1
ATOM 660 C C . PRO A 1 83 ? 2.295 4.212 -7.502 1.00 92.75 83 PRO A C 1
ATOM 662 O O . PRO A 1 83 ? 3.284 4.380 -6.782 1.00 92.75 83 PRO A O 1
ATOM 665 N N . ASN A 1 84 ? 1.444 5.186 -7.813 1.00 90.44 84 ASN A N 1
ATOM 666 C CA . ASN A 1 84 ? 1.532 6.543 -7.273 1.00 90.44 84 ASN A CA 1
ATOM 667 C C . ASN A 1 84 ? 0.740 6.664 -5.968 1.00 90.44 84 ASN A C 1
ATOM 669 O O . ASN A 1 84 ? 1.246 7.205 -4.991 1.00 90.44 84 ASN A O 1
ATOM 673 N N . ASP A 1 85 ? -0.485 6.139 -5.973 1.00 90.19 85 ASP A N 1
ATOM 674 C CA . ASP A 1 85 ? -1.437 6.198 -4.863 1.00 90.19 85 ASP A CA 1
ATOM 675 C C . ASP A 1 85 ? -2.474 5.071 -4.985 1.00 90.19 85 ASP A C 1
ATOM 677 O O . ASP A 1 85 ? -2.635 4.493 -6.068 1.00 90.19 85 ASP A O 1
ATOM 681 N N . PHE A 1 86 ? -3.196 4.768 -3.910 1.00 93.19 86 PHE A N 1
ATOM 682 C CA . PHE A 1 86 ? -4.263 3.771 -3.910 1.00 93.19 86 PHE A CA 1
ATOM 683 C C . PHE A 1 86 ? -5.337 4.058 -2.851 1.00 93.19 86 PHE A C 1
ATOM 685 O O . PHE A 1 86 ? -5.107 4.804 -1.907 1.00 93.19 86 PHE A O 1
ATOM 692 N N . ALA A 1 87 ? -6.503 3.431 -2.997 1.00 93.12 87 ALA A N 1
ATOM 693 C CA . ALA A 1 87 ? -7.580 3.484 -2.013 1.00 93.12 87 ALA A CA 1
ATOM 694 C C . ALA A 1 87 ? -8.355 2.163 -1.965 1.00 93.12 87 ALA A C 1
ATOM 696 O O . ALA A 1 87 ? -8.644 1.569 -3.011 1.00 93.12 87 ALA A O 1
ATOM 697 N N . CYS A 1 88 ? -8.743 1.719 -0.772 1.00 93.12 88 CYS A N 1
ATOM 698 C CA . CYS A 1 88 ? -9.704 0.636 -0.593 1.00 93.12 88 CYS A CA 1
ATOM 699 C C . CYS A 1 88 ? -11.129 1.163 -0.829 1.00 93.12 88 CYS A C 1
ATOM 701 O O . CYS A 1 88 ? -11.550 2.138 -0.214 1.00 93.12 88 CYS A O 1
ATOM 703 N N . ILE A 1 89 ? -11.891 0.525 -1.727 1.00 93.25 89 ILE A N 1
ATOM 704 C CA . ILE A 1 89 ? -13.230 1.012 -2.126 1.00 93.25 89 ILE A CA 1
ATOM 705 C C . ILE A 1 89 ? -14.378 0.059 -1.774 1.00 93.25 89 ILE A C 1
ATOM 707 O O . ILE A 1 89 ? -15.534 0.471 -1.739 1.00 93.25 89 ILE A O 1
ATOM 711 N N . SER A 1 90 ? -14.096 -1.224 -1.542 1.00 89.88 90 SER A N 1
ATOM 712 C CA . SER A 1 90 ? -15.086 -2.216 -1.100 1.00 89.88 90 SER A CA 1
ATOM 713 C C . SER A 1 90 ? -14.392 -3.364 -0.374 1.00 89.88 90 SER A C 1
ATOM 715 O O . SER A 1 90 ? -13.168 -3.375 -0.284 1.00 89.88 90 SER A O 1
ATOM 717 N N . GLU A 1 91 ? -15.156 -4.356 0.086 1.00 86.62 91 GLU A N 1
ATOM 718 C CA . GLU A 1 91 ? -14.630 -5.541 0.780 1.00 86.62 91 GLU A CA 1
ATOM 719 C C . GLU A 1 91 ? -13.502 -6.247 0.024 1.00 86.62 91 GLU A C 1
ATOM 721 O O . GLU A 1 91 ? -12.599 -6.775 0.651 1.00 86.62 91 GLU A O 1
ATOM 726 N N . ASN A 1 92 ? -13.524 -6.238 -1.313 1.00 89.81 92 ASN A N 1
ATOM 727 C CA . ASN A 1 92 ? -12.561 -6.980 -2.129 1.00 89.81 92 ASN A CA 1
ATOM 728 C C . ASN A 1 92 ? -11.932 -6.153 -3.247 1.00 89.81 92 ASN A C 1
ATOM 730 O O . ASN A 1 92 ? -11.271 -6.734 -4.099 1.00 89.81 92 ASN A O 1
ATOM 734 N N . HIS A 1 93 ? -12.115 -4.833 -3.285 1.00 92.44 93 HIS A N 1
ATOM 735 C CA . HIS A 1 93 ? -11.562 -4.012 -4.365 1.00 92.44 93 HIS A CA 1
ATOM 736 C C . HIS A 1 93 ? -10.761 -2.833 -3.841 1.00 92.44 93 HIS A C 1
ATOM 738 O O . HIS A 1 93 ? -11.198 -2.116 -2.937 1.00 92.44 93 HIS A O 1
ATOM 744 N N . ILE A 1 94 ? -9.628 -2.611 -4.495 1.00 93.44 94 ILE A N 1
ATOM 745 C CA . ILE A 1 94 ? -8.804 -1.421 -4.352 1.00 93.44 94 ILE A CA 1
ATOM 746 C C . ILE A 1 94 ? -8.701 -0.713 -5.698 1.00 93.44 94 ILE A C 1
ATOM 748 O O . ILE A 1 94 ? -8.737 -1.339 -6.760 1.00 93.44 94 ILE A O 1
ATOM 752 N N . ILE A 1 95 ? -8.542 0.598 -5.645 1.00 95.19 95 ILE A N 1
ATOM 753 C CA . ILE A 1 95 ? -8.201 1.422 -6.791 1.00 95.19 95 ILE A CA 1
ATOM 754 C C . ILE A 1 95 ? -6.735 1.797 -6.668 1.00 95.19 95 ILE A C 1
ATOM 756 O O . ILE A 1 95 ? -6.325 2.291 -5.627 1.00 95.19 95 ILE A O 1
ATOM 760 N N . VAL A 1 96 ? -5.950 1.572 -7.718 1.00 94.31 96 VAL A N 1
ATOM 761 C CA . VAL A 1 96 ? -4.521 1.901 -7.754 1.00 94.31 96 VAL A CA 1
ATOM 762 C C . VAL A 1 96 ? -4.269 2.843 -8.918 1.00 94.31 96 VAL A C 1
ATOM 764 O O . VAL A 1 96 ? -4.601 2.526 -10.061 1.00 94.31 96 VAL A O 1
ATOM 767 N N . SER A 1 97 ? -3.668 3.995 -8.645 1.00 93.50 97 SER A N 1
ATOM 768 C CA . SER A 1 97 ? -3.187 4.903 -9.683 1.00 93.50 97 SER A CA 1
ATOM 769 C C . SER A 1 97 ? -1.763 4.519 -10.087 1.00 93.50 97 SER A C 1
ATOM 771 O O . SER A 1 97 ? -0.875 4.330 -9.255 1.00 93.50 97 SER A O 1
ATOM 773 N N . VAL A 1 98 ? -1.549 4.360 -11.389 1.00 92.81 98 VAL A N 1
ATOM 774 C CA . VAL A 1 98 ? -0.316 3.841 -11.981 1.00 92.81 98 VAL A CA 1
ATOM 775 C C . VAL A 1 98 ? -0.010 4.656 -13.234 1.00 92.81 98 VAL A C 1
ATOM 777 O O . VAL A 1 98 ? -0.749 4.591 -14.221 1.00 92.81 98 VAL A O 1
ATOM 780 N N . ALA A 1 99 ? 1.079 5.431 -13.205 1.00 88.56 99 ALA A N 1
ATOM 781 C CA . ALA A 1 99 ? 1.412 6.407 -14.248 1.00 88.56 99 ALA A CA 1
ATOM 782 C C . ALA A 1 99 ? 0.200 7.299 -14.603 1.00 88.56 99 ALA A C 1
ATOM 784 O O . ALA A 1 99 ? -0.274 8.043 -13.749 1.00 88.56 99 ALA A O 1
ATOM 785 N N . ASN A 1 100 ? -0.321 7.190 -15.829 1.00 89.06 100 ASN A N 1
ATOM 786 C CA . ASN A 1 100 ? -1.460 7.972 -16.328 1.00 89.06 100 ASN A CA 1
ATOM 787 C C . ASN A 1 100 ? -2.772 7.164 -16.336 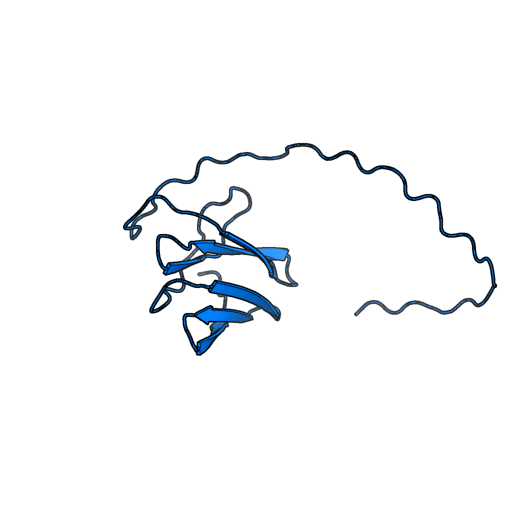1.00 89.06 100 ASN A C 1
ATOM 789 O O . ASN A 1 100 ? -3.692 7.478 -17.088 1.00 89.06 100 ASN A O 1
ATOM 793 N N . THR A 1 101 ? -2.838 6.074 -15.568 1.00 92.00 101 THR A N 1
ATOM 794 C CA . THR A 1 101 ? -3.973 5.143 -15.546 1.00 92.00 101 THR A CA 1
ATOM 795 C C . THR A 1 101 ? -4.410 4.823 -14.126 1.00 92.00 101 THR A C 1
ATOM 797 O O . THR A 1 101 ? -3.619 4.902 -13.189 1.00 92.00 101 THR A O 1
ATOM 800 N N . THR A 1 102 ? -5.666 4.411 -13.983 1.00 92.94 102 THR A N 1
ATOM 801 C CA . THR A 1 102 ? -6.237 3.952 -12.718 1.00 92.94 102 THR A CA 1
ATOM 802 C C . THR A 1 102 ? -6.791 2.548 -12.915 1.00 92.94 102 THR A C 1
ATOM 804 O O . THR A 1 102 ? -7.499 2.288 -13.887 1.00 92.94 102 THR A O 1
ATOM 807 N N . LEU A 1 103 ? -6.445 1.635 -12.013 1.00 93.31 103 LEU A N 1
ATOM 808 C CA . LEU A 1 103 ? -6.792 0.220 -12.082 1.00 93.31 103 LEU A CA 1
ATOM 809 C C . LEU A 1 103 ? -7.709 -0.137 -10.915 1.00 93.31 103 LEU A C 1
ATOM 811 O O . LEU A 1 103 ? -7.414 0.221 -9.780 1.00 93.31 103 LEU A O 1
ATOM 815 N N . CYS A 1 104 ? -8.783 -0.877 -11.185 1.00 93.19 104 CYS A N 1
ATOM 816 C CA . CYS A 1 104 ? -9.543 -1.568 -10.148 1.00 93.19 104 CYS A CA 1
ATOM 817 C C . CYS A 1 104 ? -8.976 -2.978 -9.998 1.00 93.19 104 CYS A C 1
ATOM 819 O O . CYS A 1 104 ? -8.958 -3.751 -10.958 1.00 93.19 104 CYS A O 1
ATOM 821 N N . VAL A 1 105 ? -8.471 -3.286 -8.810 1.00 91.94 105 VAL A N 1
ATOM 822 C CA . VAL A 1 105 ? -7.790 -4.540 -8.500 1.00 91.94 105 VAL A CA 1
ATOM 823 C C . VAL A 1 105 ? -8.576 -5.260 -7.421 1.00 91.94 105 VAL A C 1
ATOM 825 O O . VAL A 1 105 ? -8.911 -4.679 -6.390 1.00 91.94 105 VAL A O 1
ATOM 828 N N . GLN A 1 106 ? -8.848 -6.541 -7.649 1.00 89.50 106 GLN A N 1
ATOM 829 C CA . GLN A 1 106 ? -9.489 -7.378 -6.649 1.00 89.50 106 GLN A CA 1
ATOM 830 C C . GLN A 1 106 ? -8.450 -7.883 -5.635 1.00 89.50 106 GLN A C 1
ATOM 832 O O . GLN A 1 106 ? -7.489 -8.559 -6.004 1.00 89.50 106 GLN A O 1
ATOM 837 N N . ALA A 1 107 ? -8.644 -7.568 -4.358 1.00 82.69 107 ALA A N 1
ATOM 838 C CA . ALA A 1 107 ? -7.815 -8.017 -3.248 1.00 82.69 107 ALA A CA 1
ATOM 839 C C . ALA A 1 107 ? -8.357 -9.345 -2.696 1.00 82.69 107 ALA A C 1
ATOM 841 O O . ALA A 1 107 ? -9.300 -9.380 -1.902 1.00 82.69 107 ALA A O 1
ATOM 842 N N . MET A 1 108 ? -7.763 -10.457 -3.129 1.00 71.56 108 MET A N 1
ATOM 843 C CA . MET A 1 108 ? -8.128 -11.794 -2.656 1.00 71.56 108 MET A CA 1
ATOM 844 C C . MET A 1 108 ? -7.039 -12.364 -1.752 1.00 71.56 108 MET A C 1
ATOM 846 O O . MET A 1 108 ? -5.864 -12.382 -2.116 1.00 71.56 108 MET A O 1
ATOM 850 N N . SER A 1 109 ? -7.436 -12.875 -0.592 1.00 59.41 109 SER A N 1
ATOM 851 C CA . SER A 1 109 ? -6.616 -13.793 0.196 1.00 59.41 109 SER A CA 1
ATOM 852 C C . SER A 1 109 ? -6.653 -15.159 -0.497 1.00 59.41 109 SER A C 1
ATOM 854 O O . SER A 1 109 ? -7.729 -15.663 -0.814 1.00 59.41 109 SER A O 1
ATOM 856 N N . SER A 1 110 ? -5.495 -15.758 -0.775 1.00 53.66 110 SER A N 1
ATOM 857 C CA . SER A 1 110 ? -5.448 -17.162 -1.198 1.00 53.66 110 SER A CA 1
ATOM 858 C C . SER A 1 110 ? -5.940 -18.041 -0.046 1.00 53.66 110 SER A C 1
ATOM 860 O O . SER A 1 110 ? -5.431 -17.888 1.066 1.00 53.66 110 SER A O 1
ATOM 862 N N . ALA A 1 111 ? -6.924 -18.900 -0.324 1.00 44.22 111 ALA A N 1
ATOM 863 C CA . ALA A 1 111 ? -7.385 -19.951 0.584 1.00 44.22 111 ALA A CA 1
ATOM 864 C C . ALA A 1 111 ? -6.276 -20.967 0.892 1.00 44.22 111 ALA A C 1
ATOM 866 O O . ALA A 1 111 ? -5.414 -21.176 0.004 1.00 44.22 111 ALA A O 1
#

Radius of gyration: 18.52 Å; chains: 1; bounding box: 47×42×42 Å

Secondary structure (DSSP, 8-state):
--PPP------------PPPPP-----------SS-SS---EEEEEE-TTS-EEEEETTTTEEEEE-TTSPEEEEEEE-SS-EEEEEEEETTEEEEEETTEEEEEE-----

pLDDT: mean 83.34, std 15.98, range [33.22, 95.19]

Sequence (111 aa):
MFTFSEDNKEDNLCSPMRPVTLKLLVSVDLHRNGDDEKEPLLTGLDFMPDGRLVAVDSKNDKCIIPNERLQRQGKPYKCRSRPNDFACISENHIIVSVANTTLCVQAMSSA